Protein AF-A0A928LZY0-F1 (afdb_monomer_lite)

Sequence (167 aa):
FLGIPLPWIRMSVIGALTYELPAATSTANALGISLSELITDPKVYSAIAWVMTLGILPSIILPPILMKKIQGGMTTLRKRDEKWSDIFMTSLFLGMISAFLGMVFADIRSGIAGWIPIFVLLVSALVMAVCGILIKKCKMQWLETYAMSISMIAAMVFAVVITPILV

Radius of gyration: 19.73 Å; chains: 1; bounding box: 52×33×54 Å

Foldseek 3Di:
DPQPVLVVVCVVPPDDPLQLVVQLQVLCVVVVHGPPDDPPDPVSVVSSVVSSVVVCVCVVVVCVVCVVVVVVVLVVQCVVPVVRSVVVVVVVVVVVVVVVVVVLQPCVVVPPLSCLSVVLVVQLVVQLVVLVVCCVPVVPPVSVVCSNVVSVVRSVVVSVVVVVVRD

Secondary structure (DSSP, 8-state):
--SSHHHHHHHTTT--HHHHHHHHHHHHHHTT--TTS----HHHHHHHHHHHHHHHHHHHHHHHHHHHHHHHHHHHHHHH-HHHHHHHHHHHHHHHHHHHHHHHTGGGGG-GGGGHHHHHHHHHHHHHHHHHHHHHHH--THHHHHHHHHHHHHHHHHHHHHHHHH-

pLDDT: mean 73.38, std 10.98, range [36.0, 91.81]

Structure (mmCIF, N/CA/C/O backbone):
data_AF-A0A928LZY0-F1
#
_entry.id   AF-A0A928LZY0-F1
#
loop_
_atom_site.group_PDB
_atom_site.id
_atom_site.type_symbol
_atom_site.label_atom_id
_atom_site.label_alt_id
_atom_site.label_comp_id
_atom_site.label_asym_id
_atom_site.label_entity_id
_atom_site.label_seq_id
_atom_site.pdbx_PDB_ins_code
_atom_site.Cartn_x
_atom_site.Cartn_y
_atom_site.Cartn_z
_atom_site.occupancy
_atom_site.B_iso_or_equiv
_atom_site.auth_seq_id
_atom_site.auth_comp_id
_atom_site.auth_asym_id
_atom_site.auth_atom_id
_atom_site.pdbx_PDB_model_num
ATOM 1 N N . PHE A 1 1 ? 16.371 -11.496 -14.469 1.00 36.00 1 PHE A N 1
ATOM 2 C CA . PHE A 1 1 ? 15.537 -12.553 -13.847 1.00 36.00 1 PHE A CA 1
ATOM 3 C C . PHE A 1 1 ? 15.743 -12.740 -12.336 1.00 36.00 1 PHE A C 1
ATOM 5 O O . PHE A 1 1 ? 15.107 -13.612 -11.760 1.00 36.00 1 PHE A O 1
ATOM 12 N N . LEU A 1 2 ? 16.522 -11.895 -11.644 1.00 39.22 2 LEU A N 1
ATOM 13 C CA . LEU A 1 2 ? 16.763 -12.031 -10.197 1.00 39.22 2 LEU A CA 1
ATOM 14 C C . LEU A 1 2 ? 15.892 -11.107 -9.312 1.00 39.22 2 LEU A C 1
ATOM 16 O O . LEU A 1 2 ? 16.193 -10.936 -8.142 1.00 39.22 2 LEU A O 1
ATOM 20 N N . GLY A 1 3 ? 14.823 -10.500 -9.852 1.00 48.06 3 GLY A N 1
ATOM 21 C CA . GLY A 1 3 ? 13.955 -9.551 -9.125 1.00 48.06 3 GLY A CA 1
ATOM 22 C C . GLY A 1 3 ? 12.703 -10.155 -8.470 1.00 48.06 3 GLY A C 1
ATOM 23 O O . GLY A 1 3 ? 12.117 -9.538 -7.592 1.00 48.06 3 GLY A O 1
ATOM 24 N N . ILE A 1 4 ? 12.301 -11.368 -8.864 1.00 55.41 4 ILE A N 1
ATOM 25 C CA . ILE A 1 4 ? 11.087 -12.050 -8.375 1.00 55.41 4 ILE A CA 1
ATOM 26 C C . ILE A 1 4 ? 11.292 -12.850 -7.064 1.00 55.41 4 ILE A C 1
ATOM 28 O O . ILE A 1 4 ? 10.374 -12.863 -6.246 1.00 55.41 4 ILE A O 1
ATOM 32 N N . PRO A 1 5 ? 12.448 -13.495 -6.781 1.00 55.84 5 PRO A N 1
ATOM 33 C CA . PRO A 1 5 ? 12.553 -14.362 -5.602 1.00 55.84 5 PRO A CA 1
ATOM 34 C C . PRO A 1 5 ? 12.702 -13.595 -4.278 1.00 55.84 5 PRO A C 1
ATOM 36 O O . PRO A 1 5 ? 12.245 -14.078 -3.244 1.00 55.84 5 PRO A O 1
ATOM 39 N N . LEU A 1 6 ? 13.300 -12.395 -4.284 1.00 63.81 6 LEU A N 1
ATOM 40 C CA . LEU A 1 6 ? 13.540 -11.627 -3.056 1.00 63.81 6 LEU A CA 1
ATOM 41 C C . LEU A 1 6 ? 12.240 -11.097 -2.416 1.00 63.81 6 LEU A C 1
ATOM 43 O O . LEU A 1 6 ? 12.062 -11.308 -1.212 1.00 63.81 6 LEU A O 1
ATOM 47 N N . PRO A 1 7 ? 11.295 -10.488 -3.167 1.00 60.22 7 PRO A N 1
ATOM 48 C CA . PRO A 1 7 ? 9.989 -10.143 -2.613 1.00 60.22 7 PRO A CA 1
ATOM 49 C C . PRO A 1 7 ? 9.215 -11.392 -2.188 1.00 60.22 7 PRO A C 1
ATOM 51 O O . PRO A 1 7 ? 8.584 -11.389 -1.140 1.00 60.22 7 PRO A O 1
ATOM 54 N N . TRP A 1 8 ? 9.309 -12.493 -2.941 1.00 62.00 8 TRP A N 1
ATOM 55 C CA . TRP A 1 8 ? 8.526 -13.699 -2.666 1.00 62.00 8 TRP A CA 1
ATOM 56 C C . TRP A 1 8 ? 8.892 -14.369 -1.333 1.00 62.00 8 TRP A C 1
ATOM 58 O O . TRP A 1 8 ? 8.005 -14.742 -0.567 1.00 62.00 8 TRP A O 1
ATOM 68 N N . ILE A 1 9 ? 10.187 -14.437 -1.005 1.00 61.16 9 ILE A N 1
ATOM 69 C CA . ILE A 1 9 ? 10.653 -14.943 0.296 1.00 61.16 9 ILE A CA 1
ATOM 70 C C . ILE A 1 9 ? 10.239 -13.990 1.431 1.00 61.16 9 ILE A C 1
ATOM 72 O O . ILE A 1 9 ? 9.797 -14.441 2.487 1.00 61.16 9 ILE A O 1
ATOM 76 N N . ARG A 1 10 ? 10.320 -12.669 1.224 1.00 64.56 10 ARG A N 1
ATOM 77 C CA . ARG A 1 10 ? 9.947 -11.673 2.247 1.00 64.56 10 ARG A CA 1
ATOM 78 C C . ARG A 1 10 ? 8.450 -11.642 2.540 1.00 64.56 10 ARG A C 1
ATOM 80 O O . ARG A 1 10 ? 8.059 -11.554 3.704 1.00 64.56 10 ARG A O 1
ATOM 87 N N . MET A 1 11 ? 7.630 -11.767 1.502 1.00 61.59 11 MET A N 1
ATOM 88 C CA . MET A 1 11 ? 6.170 -11.863 1.579 1.00 61.59 11 MET A CA 1
ATOM 89 C C . MET A 1 11 ? 5.694 -13.079 2.387 1.00 61.59 11 MET A C 1
ATOM 91 O O . MET A 1 11 ? 4.594 -13.057 2.926 1.00 61.59 11 MET A O 1
ATOM 95 N N . SER A 1 12 ? 6.520 -14.124 2.509 1.00 56.50 12 SER A N 1
ATOM 96 C CA . SER A 1 12 ? 6.200 -15.306 3.314 1.00 56.50 12 SER A CA 1
ATOM 97 C C . SER A 1 12 ? 6.490 -15.144 4.814 1.00 56.50 12 SER A C 1
ATOM 99 O O . SER A 1 12 ? 6.017 -15.973 5.589 1.00 56.50 12 SER A O 1
ATOM 101 N N . VAL A 1 13 ? 7.284 -14.147 5.236 1.00 56.31 13 VAL A N 1
ATOM 102 C CA . VAL A 1 13 ? 7.790 -14.058 6.625 1.00 56.31 13 VAL A CA 1
ATOM 103 C C . VAL A 1 13 ? 7.402 -12.748 7.320 1.00 56.31 13 VAL A C 1
ATOM 105 O O . VAL A 1 13 ? 7.062 -12.780 8.499 1.00 56.31 13 VAL A O 1
ATOM 108 N N . ILE A 1 14 ? 7.448 -11.599 6.629 1.00 58.00 14 ILE A N 1
ATOM 109 C CA . ILE A 1 14 ? 7.195 -10.267 7.236 1.00 58.00 14 ILE A CA 1
ATOM 110 C C . ILE A 1 14 ? 6.401 -9.324 6.303 1.00 58.00 14 ILE A C 1
ATOM 112 O O . ILE A 1 14 ? 5.745 -8.399 6.775 1.00 58.00 14 ILE A O 1
ATOM 116 N N . GLY A 1 15 ? 6.451 -9.525 4.983 1.00 58.19 15 GLY A N 1
ATOM 117 C CA . GLY A 1 15 ? 5.973 -8.549 3.999 1.00 58.19 15 GLY A CA 1
ATOM 118 C C . GLY A 1 15 ? 4.459 -8.544 3.767 1.00 58.19 15 GLY A C 1
ATOM 119 O O . GLY A 1 15 ? 3.827 -9.591 3.650 1.00 58.19 15 GLY A O 1
ATOM 120 N N . ALA A 1 16 ? 3.896 -7.344 3.609 1.00 68.50 16 ALA A N 1
ATOM 121 C CA . ALA A 1 16 ? 2.569 -7.120 3.040 1.00 68.50 16 ALA A CA 1
ATOM 122 C C . ALA A 1 16 ? 2.707 -6.557 1.615 1.00 68.50 16 ALA A C 1
ATOM 124 O O . ALA A 1 16 ? 3.505 -5.644 1.386 1.00 68.50 16 ALA A O 1
ATOM 125 N N . LEU A 1 17 ? 1.899 -7.048 0.662 1.00 66.62 17 LEU A N 1
ATOM 126 C CA . LEU A 1 17 ? 1.947 -6.598 -0.744 1.00 66.62 17 LEU A CA 1
ATOM 127 C C . LEU A 1 17 ? 1.699 -5.091 -0.859 1.00 66.62 17 LEU A C 1
ATOM 129 O O . LEU A 1 17 ? 2.301 -4.419 -1.693 1.00 66.62 17 LEU A O 1
ATOM 133 N N . THR A 1 18 ? 0.845 -4.561 0.017 1.00 69.69 18 THR A N 1
ATOM 134 C CA . THR A 1 18 ? 0.494 -3.140 0.113 1.00 69.69 18 THR A CA 1
ATOM 135 C C . THR A 1 18 ? 1.659 -2.245 0.534 1.00 69.69 18 THR A C 1
ATOM 137 O O . THR A 1 18 ? 1.561 -1.032 0.385 1.00 69.69 18 THR A O 1
ATOM 140 N N . TYR A 1 19 ? 2.755 -2.819 1.033 1.00 75.69 19 TYR A N 1
ATOM 141 C CA . TYR A 1 19 ? 3.974 -2.103 1.397 1.00 75.69 19 TYR A CA 1
ATOM 142 C C . TYR A 1 19 ? 5.107 -2.343 0.390 1.00 75.69 19 TYR A C 1
ATOM 144 O O . TYR A 1 19 ? 5.726 -1.391 -0.086 1.00 75.69 19 TYR A O 1
ATOM 152 N N . GLU A 1 20 ? 5.368 -3.606 0.040 1.00 73.38 20 GLU A N 1
ATOM 153 C CA . GLU A 1 20 ? 6.515 -3.972 -0.801 1.00 73.38 20 GLU A CA 1
ATOM 154 C C . GLU A 1 20 ? 6.387 -3.390 -2.220 1.00 73.38 20 GLU A C 1
ATOM 156 O O . GLU A 1 20 ? 7.363 -2.871 -2.759 1.00 73.38 20 GLU A O 1
ATOM 161 N N . LEU A 1 21 ? 5.182 -3.406 -2.811 1.00 75.81 21 LEU A N 1
ATOM 162 C CA . LEU A 1 21 ? 4.967 -2.901 -4.172 1.00 75.81 21 LEU A CA 1
ATOM 163 C C . LEU A 1 21 ? 5.158 -1.376 -4.275 1.00 75.81 21 LEU A C 1
ATOM 165 O O . LEU A 1 21 ? 5.935 -0.948 -5.135 1.00 75.81 21 LEU A O 1
ATOM 169 N N . PRO A 1 22 ? 4.549 -0.531 -3.414 1.00 75.62 22 PRO A N 1
ATOM 170 C CA . PRO A 1 22 ? 4.814 0.906 -3.448 1.00 75.62 22 PRO A CA 1
ATOM 171 C C . PRO A 1 22 ? 6.262 1.271 -3.110 1.00 75.62 22 PRO A C 1
ATOM 173 O O . PRO A 1 22 ? 6.813 2.180 -3.732 1.00 75.62 22 PRO A O 1
ATOM 176 N N . ALA A 1 23 ? 6.900 0.567 -2.166 1.00 76.00 23 ALA A N 1
ATOM 177 C CA . ALA A 1 23 ? 8.294 0.818 -1.795 1.00 76.00 23 ALA A CA 1
ATOM 178 C C . ALA A 1 23 ? 9.256 0.505 -2.953 1.00 76.00 23 ALA A C 1
ATOM 180 O O . ALA A 1 23 ? 10.129 1.319 -3.276 1.00 76.00 23 ALA A O 1
ATOM 181 N N . ALA A 1 24 ? 9.066 -0.636 -3.620 1.00 74.75 24 ALA A N 1
ATOM 182 C CA . ALA A 1 24 ? 9.842 -1.007 -4.799 1.00 74.75 24 ALA A CA 1
ATOM 183 C C . ALA A 1 24 ? 9.613 -0.027 -5.959 1.00 74.75 24 ALA A C 1
ATOM 185 O O . ALA A 1 24 ? 10.579 0.451 -6.551 1.00 74.75 24 ALA A O 1
ATOM 186 N N . THR A 1 25 ? 8.354 0.329 -6.235 1.00 74.75 25 THR A N 1
ATOM 187 C CA . THR A 1 25 ? 7.990 1.248 -7.329 1.00 74.75 25 THR A CA 1
ATOM 188 C C . THR A 1 25 ? 8.554 2.648 -7.094 1.00 74.75 25 THR A C 1
ATOM 190 O O . THR A 1 25 ? 9.169 3.223 -7.987 1.00 74.75 25 THR A O 1
ATOM 193 N N . SER A 1 26 ? 8.438 3.176 -5.873 1.00 75.88 26 SER A N 1
ATOM 194 C CA . SER A 1 26 ? 8.979 4.497 -5.525 1.00 75.88 26 SER A CA 1
ATOM 195 C C . SER A 1 26 ? 10.505 4.538 -5.632 1.00 75.88 26 SER A C 1
ATOM 197 O O . SER A 1 26 ? 11.064 5.526 -6.102 1.00 75.88 26 SER A O 1
ATOM 199 N N . THR A 1 27 ? 11.189 3.457 -5.241 1.00 75.88 27 THR A N 1
ATOM 200 C CA . THR A 1 27 ? 12.653 3.362 -5.356 1.00 75.88 27 THR A CA 1
ATOM 201 C C . THR A 1 27 ? 13.097 3.242 -6.813 1.00 75.88 27 THR A C 1
ATOM 203 O O . THR A 1 27 ? 14.068 3.881 -7.208 1.00 75.88 27 THR A O 1
ATOM 206 N N . ALA A 1 28 ? 12.379 2.460 -7.623 1.00 73.56 28 ALA A N 1
ATOM 207 C CA . ALA A 1 28 ? 12.645 2.320 -9.053 1.00 73.56 28 ALA A CA 1
ATOM 208 C C . ALA A 1 28 ? 12.463 3.662 -9.788 1.00 73.56 28 ALA A C 1
ATOM 210 O O . ALA A 1 28 ? 13.371 4.110 -10.492 1.00 73.56 28 ALA A O 1
ATOM 211 N N . ASN A 1 29 ? 11.364 4.371 -9.506 1.00 74.50 29 ASN A N 1
ATOM 212 C CA . ASN A 1 29 ? 11.111 5.713 -10.032 1.00 74.50 29 ASN A CA 1
ATOM 213 C C . ASN A 1 29 ? 12.198 6.716 -9.608 1.00 74.50 29 ASN A C 1
ATOM 215 O O . ASN A 1 29 ? 12.652 7.507 -10.432 1.00 74.50 29 ASN A O 1
ATOM 219 N N . ALA A 1 30 ? 12.674 6.659 -8.358 1.00 75.19 30 ALA A N 1
ATOM 220 C CA . ALA A 1 30 ? 13.762 7.516 -7.875 1.00 75.19 30 ALA A CA 1
ATOM 221 C C . ALA A 1 30 ? 15.114 7.239 -8.562 1.00 75.19 30 ALA A C 1
ATOM 223 O O . ALA A 1 30 ? 15.964 8.125 -8.629 1.00 75.19 30 ALA A O 1
ATOM 224 N N . LEU A 1 31 ? 15.311 6.025 -9.080 1.00 73.25 31 LEU A N 1
ATOM 225 C CA . LEU A 1 31 ? 16.503 5.632 -9.834 1.00 73.25 31 LEU A CA 1
ATOM 226 C C . LEU A 1 31 ? 16.356 5.862 -11.349 1.00 73.25 31 LEU A C 1
ATOM 228 O O . LEU A 1 31 ? 17.319 5.641 -12.080 1.00 73.25 31 LEU A O 1
ATOM 232 N N . GLY A 1 32 ? 15.192 6.327 -11.819 1.00 64.56 32 GLY A N 1
ATOM 233 C CA . GLY A 1 32 ? 14.925 6.611 -13.233 1.00 64.56 32 GLY A CA 1
ATOM 234 C C . GLY A 1 32 ? 14.677 5.370 -14.095 1.00 64.56 32 GLY A C 1
ATOM 235 O O . GLY A 1 32 ? 14.844 5.438 -15.310 1.00 64.56 32 GLY A O 1
ATOM 236 N N . ILE A 1 33 ? 14.302 4.239 -13.487 1.00 64.56 33 ILE A N 1
ATOM 237 C CA . ILE A 1 33 ? 14.156 2.941 -14.162 1.00 64.56 33 ILE A CA 1
ATOM 238 C C . ILE A 1 33 ? 12.757 2.406 -13.868 1.00 64.56 33 ILE A C 1
ATOM 240 O O . ILE A 1 33 ? 12.337 2.361 -12.713 1.00 64.56 33 ILE A O 1
ATOM 244 N N . SER A 1 34 ? 12.026 1.981 -14.897 1.00 58.41 34 SER A N 1
ATOM 245 C CA . SER A 1 34 ? 10.712 1.363 -14.698 1.00 58.41 34 SER A CA 1
ATOM 246 C C . SER A 1 34 ? 10.875 -0.067 -14.177 1.00 58.41 34 SER A C 1
ATOM 248 O O . SER A 1 34 ? 11.651 -0.843 -14.728 1.00 58.41 34 SER A O 1
ATOM 250 N N . LEU A 1 35 ? 10.095 -0.455 -13.160 1.00 55.00 35 LEU A N 1
ATOM 251 C CA . LEU A 1 35 ? 10.093 -1.819 -12.594 1.00 55.00 35 LEU A CA 1
ATOM 252 C C . LEU A 1 35 ? 9.714 -2.905 -13.632 1.00 55.00 35 LEU A C 1
ATOM 254 O O . LEU A 1 35 ? 9.923 -4.094 -13.400 1.00 55.00 35 LEU A O 1
ATOM 258 N N . SER A 1 36 ? 9.155 -2.486 -14.770 1.00 50.16 36 SER A N 1
ATOM 259 C CA . SER A 1 36 ? 8.785 -3.319 -15.918 1.00 50.16 36 SER A CA 1
ATOM 260 C C . SER A 1 36 ? 9.977 -3.772 -16.770 1.00 50.16 36 SER A C 1
ATOM 262 O O . SER A 1 36 ? 9.835 -4.713 -17.549 1.00 50.16 36 SER A O 1
ATOM 264 N N . GLU A 1 37 ? 11.141 -3.129 -16.641 1.00 53.16 37 GLU A N 1
ATOM 265 C CA . GLU A 1 37 ? 12.357 -3.501 -17.365 1.00 53.16 37 GLU A CA 1
ATOM 266 C C . GLU A 1 37 ? 13.246 -4.419 -16.522 1.00 53.16 37 GLU A C 1
ATOM 268 O O . GLU A 1 37 ? 13.311 -4.330 -15.293 1.00 53.16 37 GLU A O 1
ATOM 273 N N . LEU A 1 38 ? 13.926 -5.356 -17.188 1.00 51.12 38 LEU A N 1
ATOM 274 C CA . LEU A 1 38 ? 14.794 -6.319 -16.523 1.00 51.12 38 LEU A CA 1
ATOM 275 C C . LEU A 1 38 ? 15.910 -5.549 -15.801 1.00 51.12 38 LEU A C 1
ATOM 277 O O . LEU A 1 38 ? 16.807 -5.024 -16.448 1.00 51.12 38 LEU A O 1
ATOM 281 N N . ILE A 1 39 ? 15.872 -5.497 -14.466 1.00 57.00 39 ILE A N 1
ATOM 282 C CA . ILE A 1 39 ? 16.929 -4.862 -13.670 1.00 57.00 39 ILE A CA 1
ATOM 283 C C . ILE A 1 39 ? 18.227 -5.649 -13.901 1.00 57.00 39 ILE A C 1
ATOM 285 O O . ILE A 1 39 ? 18.430 -6.725 -13.331 1.00 57.00 39 ILE A O 1
ATOM 289 N N . THR A 1 40 ? 19.071 -5.144 -14.796 1.00 55.50 40 THR A N 1
ATOM 290 C CA . THR A 1 40 ? 20.378 -5.713 -15.149 1.00 55.50 40 THR A CA 1
ATOM 291 C C . THR A 1 40 ? 21.491 -5.180 -14.256 1.00 55.50 40 THR A C 1
ATOM 293 O O . THR A 1 40 ? 22.520 -5.838 -14.122 1.00 55.50 40 THR A O 1
ATOM 296 N N . ASP A 1 41 ? 21.279 -4.033 -13.600 1.00 64.94 41 ASP A N 1
ATOM 297 C CA . ASP A 1 41 ? 22.285 -3.379 -12.767 1.00 64.94 41 ASP A CA 1
ATOM 298 C C . ASP A 1 41 ? 22.267 -3.855 -11.298 1.00 64.94 41 ASP A C 1
ATOM 300 O O . ASP A 1 41 ? 21.278 -3.645 -10.581 1.00 64.94 41 ASP A O 1
ATOM 304 N N . PRO A 1 42 ? 23.380 -4.414 -10.777 1.00 67.06 42 PRO A N 1
ATOM 305 C CA . PRO A 1 42 ? 23.476 -4.886 -9.391 1.00 67.06 42 PRO A CA 1
ATOM 306 C C . PRO A 1 42 ? 23.252 -3.789 -8.341 1.00 67.06 42 PRO A C 1
ATOM 308 O O . PRO A 1 42 ? 22.791 -4.071 -7.235 1.00 67.06 42 PRO A O 1
ATOM 311 N N . LYS A 1 43 ? 23.574 -2.532 -8.679 1.00 69.06 43 LYS A N 1
ATOM 312 C CA . LYS A 1 43 ? 23.416 -1.370 -7.786 1.00 69.06 43 LYS A CA 1
ATOM 313 C C . LYS A 1 43 ? 21.951 -0.992 -7.564 1.00 69.06 43 L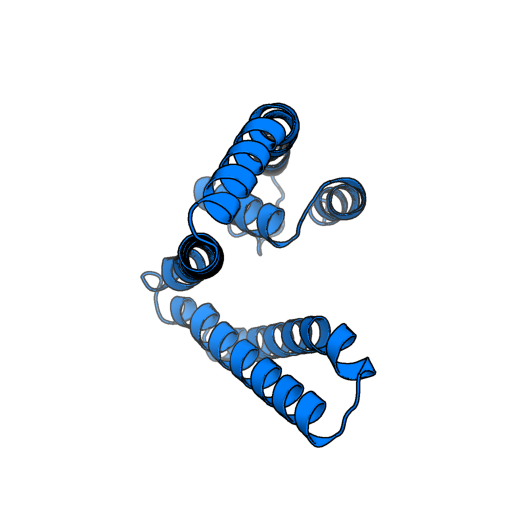YS A C 1
ATOM 315 O O . LYS A 1 43 ? 21.577 -0.601 -6.466 1.00 69.06 43 LYS A O 1
ATOM 320 N N . VAL A 1 44 ? 21.123 -1.132 -8.594 1.00 70.19 44 VAL A N 1
ATOM 321 C CA . VAL A 1 44 ? 19.681 -0.848 -8.531 1.00 70.19 44 VAL A CA 1
ATOM 322 C C . VAL A 1 44 ? 18.992 -1.915 -7.691 1.00 70.19 44 VAL A C 1
ATOM 324 O O . VAL A 1 44 ? 18.191 -1.607 -6.811 1.00 70.19 44 VAL A O 1
ATOM 327 N N . TYR A 1 45 ? 19.376 -3.175 -7.903 1.00 71.62 45 TYR A N 1
ATOM 328 C CA . TYR A 1 45 ? 18.877 -4.295 -7.115 1.00 71.62 45 TYR A CA 1
ATOM 329 C C . TYR A 1 45 ? 19.223 -4.159 -5.625 1.00 71.62 45 TYR A C 1
ATOM 331 O O . TYR A 1 45 ? 18.351 -4.334 -4.772 1.00 71.62 45 TYR A O 1
ATOM 339 N N . SER A 1 46 ? 20.470 -3.804 -5.292 1.00 74.06 46 SER A N 1
ATOM 340 C CA . SER A 1 46 ? 20.869 -3.614 -3.894 1.00 74.06 46 SER A CA 1
ATOM 341 C C . SER A 1 46 ? 20.188 -2.401 -3.257 1.00 74.06 46 SER A C 1
ATOM 343 O O . SER A 1 46 ? 19.770 -2.494 -2.105 1.00 74.06 46 SER A O 1
ATOM 345 N N . ALA A 1 47 ? 20.000 -1.303 -3.995 1.00 76.56 47 ALA A N 1
ATOM 346 C CA . ALA A 1 47 ? 19.270 -0.132 -3.514 1.00 76.56 47 ALA A CA 1
ATOM 347 C C . ALA A 1 47 ? 17.805 -0.460 -3.181 1.00 76.56 47 ALA A C 1
ATOM 349 O O . ALA A 1 47 ? 17.348 -0.153 -2.081 1.00 76.56 47 ALA A O 1
ATOM 350 N N . ILE A 1 48 ? 17.091 -1.152 -4.075 1.00 76.50 48 ILE A N 1
ATOM 351 C CA . ILE A 1 48 ? 15.705 -1.586 -3.832 1.00 76.50 48 ILE A CA 1
ATOM 352 C C . ILE A 1 48 ? 15.644 -2.539 -2.630 1.00 76.50 48 ILE A C 1
ATOM 354 O O . ILE A 1 48 ? 14.804 -2.362 -1.745 1.00 76.50 48 ILE A O 1
ATOM 358 N N . ALA A 1 49 ? 16.567 -3.503 -2.538 1.00 77.06 49 ALA A N 1
ATOM 359 C CA . ALA A 1 49 ? 16.645 -4.416 -1.398 1.00 77.06 49 ALA A CA 1
ATOM 360 C C . ALA A 1 49 ? 16.846 -3.670 -0.067 1.00 77.06 49 ALA A C 1
ATOM 362 O O . ALA A 1 49 ? 16.161 -3.984 0.909 1.00 77.06 49 ALA A O 1
ATOM 363 N N . TRP A 1 50 ? 17.726 -2.664 -0.036 1.00 81.94 50 TRP A N 1
ATOM 364 C CA . TRP A 1 50 ? 17.978 -1.834 1.144 1.00 81.94 50 TRP A CA 1
ATOM 365 C C . TRP A 1 50 ? 16.797 -0.937 1.518 1.00 81.94 50 TRP A C 1
ATOM 367 O O . TRP A 1 50 ? 16.484 -0.821 2.700 1.00 81.94 50 TRP A O 1
ATOM 377 N N . VAL A 1 51 ? 16.106 -0.328 0.552 1.00 82.06 51 VAL A N 1
ATOM 378 C CA . VAL A 1 51 ? 14.928 0.502 0.857 1.00 82.06 51 VAL A CA 1
ATOM 379 C C . VAL A 1 51 ? 13.798 -0.356 1.422 1.00 82.06 51 VAL A C 1
ATOM 381 O O . VAL A 1 51 ? 13.199 0.011 2.434 1.00 82.06 51 VAL A O 1
ATOM 384 N N . MET A 1 52 ? 13.553 -1.535 0.844 1.00 78.50 52 MET A N 1
ATOM 385 C CA . MET A 1 52 ? 12.530 -2.446 1.358 1.00 78.50 52 MET A CA 1
ATOM 386 C C . MET A 1 52 ? 12.892 -2.982 2.753 1.00 78.50 52 MET A C 1
ATOM 388 O O . MET A 1 52 ? 12.005 -3.155 3.587 1.00 78.50 52 MET A O 1
ATOM 392 N N . THR A 1 53 ? 14.164 -3.290 3.056 1.00 78.44 53 THR A N 1
ATOM 393 C CA . THR A 1 53 ? 14.561 -3.739 4.412 1.00 78.44 53 THR A CA 1
ATOM 394 C C . THR A 1 53 ? 14.493 -2.604 5.429 1.00 78.44 53 THR A C 1
ATOM 396 O O . THR A 1 53 ? 13.870 -2.771 6.477 1.00 78.44 53 THR A O 1
ATOM 399 N N . LEU A 1 54 ? 15.087 -1.447 5.127 1.00 81.12 54 LEU A N 1
ATOM 400 C CA . LEU A 1 54 ? 15.147 -0.318 6.054 1.00 81.12 54 LEU A CA 1
ATOM 401 C C . LEU A 1 54 ? 13.777 0.307 6.295 1.00 81.12 54 LEU A C 1
ATOM 403 O O . LEU A 1 54 ? 13.497 0.710 7.419 1.00 81.12 54 LEU A O 1
ATOM 407 N N . GLY A 1 55 ? 12.904 0.362 5.292 1.00 79.19 55 GLY A N 1
ATOM 408 C CA . GLY A 1 55 ? 11.585 0.958 5.470 1.00 79.19 55 GLY A CA 1
ATOM 409 C C . GLY A 1 55 ? 10.628 0.107 6.323 1.00 79.19 55 GLY A C 1
ATOM 410 O O . GLY A 1 55 ? 9.696 0.661 6.903 1.00 79.19 55 GLY A O 1
ATOM 411 N N . ILE A 1 56 ? 10.878 -1.202 6.477 1.00 78.31 56 ILE A N 1
ATOM 412 C CA . ILE A 1 56 ? 10.120 -2.073 7.395 1.00 78.31 56 ILE A CA 1
ATOM 413 C C . ILE A 1 56 ? 10.664 -2.026 8.830 1.00 78.31 56 ILE A C 1
ATOM 415 O O . ILE A 1 56 ? 9.910 -2.286 9.769 1.00 78.31 56 ILE A O 1
ATOM 419 N N . LEU A 1 57 ? 11.925 -1.640 9.053 1.00 80.56 57 LEU A N 1
ATOM 420 C CA . LEU A 1 57 ? 12.503 -1.580 10.404 1.00 80.56 57 LEU A CA 1
ATOM 421 C C . LEU A 1 57 ? 11.719 -0.672 11.376 1.00 80.56 57 LEU A C 1
ATOM 423 O O . LEU A 1 57 ? 11.445 -1.104 12.497 1.00 80.56 57 LEU A O 1
ATOM 427 N N . PRO A 1 58 ? 11.269 0.539 10.993 1.00 78.19 58 PRO A N 1
ATOM 428 C CA . PRO A 1 58 ? 10.394 1.331 11.850 1.00 78.19 58 PRO A CA 1
ATOM 429 C C . PRO A 1 58 ? 9.088 0.600 12.164 1.00 78.19 58 PRO A C 1
ATOM 431 O O . PRO A 1 58 ? 8.634 0.620 13.304 1.00 78.19 58 PRO A O 1
ATOM 434 N N . SER A 1 59 ? 8.512 -0.094 11.179 1.00 72.50 59 SER A N 1
ATOM 435 C CA . SER A 1 59 ? 7.243 -0.808 11.339 1.00 72.50 59 SER A CA 1
ATOM 436 C C . SER A 1 59 ? 7.325 -2.015 12.273 1.00 72.50 59 SER A C 1
ATOM 438 O O . SER A 1 59 ? 6.293 -2.406 12.795 1.00 72.50 59 SER A O 1
ATOM 440 N N . ILE A 1 60 ? 8.510 -2.578 12.539 1.00 79.50 60 ILE A N 1
ATOM 441 C CA . ILE A 1 60 ? 8.667 -3.687 13.497 1.00 79.50 60 ILE A CA 1
ATOM 442 C C . ILE A 1 60 ? 9.024 -3.205 14.909 1.00 79.50 60 ILE A C 1
ATOM 444 O O . ILE A 1 60 ? 8.642 -3.834 15.894 1.00 79.50 60 ILE A O 1
ATOM 448 N N . ILE A 1 61 ? 9.706 -2.060 15.024 1.00 80.81 61 ILE A N 1
ATOM 449 C CA . ILE A 1 61 ? 10.160 -1.492 16.304 1.00 80.81 61 ILE A CA 1
ATOM 450 C C . ILE A 1 61 ? 9.087 -0.596 16.943 1.00 80.81 61 ILE A C 1
ATOM 452 O O . ILE A 1 61 ? 8.928 -0.596 18.166 1.00 80.81 61 ILE A O 1
ATOM 456 N N . LEU A 1 62 ? 8.324 0.162 16.147 1.00 77.75 62 LEU A N 1
ATOM 457 C CA . LEU A 1 62 ? 7.285 1.055 16.671 1.00 77.75 62 LEU A CA 1
ATOM 458 C C . LEU A 1 62 ? 6.112 0.311 17.325 1.00 77.75 62 LEU A C 1
ATOM 460 O O . LEU A 1 62 ? 5.698 0.755 18.396 1.00 77.75 62 LEU A O 1
ATOM 464 N N . PRO A 1 63 ? 5.556 -0.787 16.771 1.00 80.50 63 PRO A N 1
ATOM 465 C CA . PRO A 1 63 ? 4.422 -1.467 17.385 1.00 80.50 63 PRO A CA 1
ATOM 466 C C . PRO A 1 63 ? 4.674 -1.923 18.823 1.00 80.50 63 PRO A C 1
ATOM 468 O O . PRO A 1 63 ? 3.885 -1.536 19.674 1.00 80.50 63 PRO A O 1
ATOM 471 N N . PRO A 1 64 ? 5.752 -2.639 19.195 1.00 81.25 64 PRO A N 1
ATOM 472 C CA . PRO A 1 64 ? 5.918 -3.069 20.585 1.00 81.25 64 PRO A CA 1
ATOM 473 C C . PRO A 1 64 ? 5.999 -1.898 21.584 1.00 81.25 64 PRO A C 1
ATOM 475 O O . PRO A 1 64 ? 5.556 -2.037 22.725 1.00 81.25 64 PRO A O 1
ATOM 478 N N . ILE A 1 65 ? 6.495 -0.730 21.160 1.00 81.62 65 ILE A N 1
ATOM 479 C CA . ILE A 1 65 ? 6.617 0.469 22.006 1.00 81.62 65 ILE A CA 1
ATOM 480 C C . ILE A 1 65 ? 5.297 1.257 22.055 1.00 81.62 65 ILE A C 1
ATOM 482 O O . ILE A 1 65 ? 4.823 1.633 23.130 1.00 81.62 65 ILE A O 1
ATOM 486 N N . LEU A 1 66 ? 4.684 1.519 20.899 1.00 80.88 66 LEU A N 1
ATOM 487 C CA . LEU A 1 66 ? 3.497 2.368 20.782 1.00 80.88 66 LEU A CA 1
ATOM 488 C C . LEU A 1 66 ? 2.192 1.606 21.012 1.00 80.88 66 LEU A C 1
ATOM 490 O O . LEU A 1 66 ? 1.214 2.229 21.417 1.00 80.88 66 LEU A O 1
ATOM 494 N N . MET A 1 67 ? 2.143 0.289 20.809 1.00 77.62 67 MET A N 1
ATOM 495 C CA . MET A 1 67 ? 0.903 -0.492 20.891 1.00 77.62 67 MET A CA 1
ATOM 496 C C . MET A 1 67 ? 0.279 -0.414 22.283 1.00 77.62 67 MET A C 1
ATOM 498 O O . MET A 1 67 ? -0.927 -0.211 22.382 1.00 77.62 67 MET A O 1
ATOM 502 N N . LYS A 1 68 ? 1.078 -0.433 23.361 1.00 78.44 68 LYS A N 1
ATOM 503 C CA . LYS A 1 68 ? 0.558 -0.209 24.725 1.00 78.44 68 LYS A CA 1
ATOM 504 C C . LYS A 1 68 ? -0.061 1.183 24.890 1.00 78.44 68 LYS A C 1
ATOM 506 O O . LYS A 1 68 ? -1.103 1.320 25.527 1.00 78.44 68 LYS A O 1
ATOM 511 N N . LYS A 1 69 ? 0.548 2.212 24.294 1.00 78.31 69 LYS A N 1
ATOM 512 C CA . LYS A 1 69 ? 0.074 3.603 24.366 1.00 78.31 69 LYS A CA 1
ATOM 513 C C . LYS A 1 69 ? -1.186 3.819 23.521 1.00 78.31 69 LYS A C 1
ATOM 515 O O . LYS A 1 69 ? -2.120 4.465 23.983 1.00 78.31 69 LYS A O 1
ATOM 520 N N . ILE A 1 70 ? -1.240 3.228 22.327 1.00 80.88 70 ILE A N 1
ATOM 521 C CA . ILE A 1 70 ? -2.395 3.275 21.421 1.00 80.88 70 ILE A CA 1
ATOM 522 C C . ILE A 1 70 ? -3.568 2.490 22.019 1.00 80.88 70 ILE A C 1
ATOM 524 O O . ILE A 1 70 ? -4.674 3.014 22.088 1.00 80.88 70 ILE A O 1
ATOM 528 N N . GLN A 1 71 ? -3.340 1.275 22.522 1.00 77.25 71 GLN A N 1
ATOM 529 C CA . GLN A 1 71 ? -4.390 0.440 23.112 1.00 77.25 71 GLN A CA 1
ATOM 530 C C . GLN A 1 71 ? -4.920 1.035 24.431 1.00 77.25 71 GLN A C 1
ATOM 532 O O . GLN A 1 71 ? -6.130 1.044 24.671 1.00 77.25 71 GLN A O 1
ATOM 537 N N . GLY A 1 72 ? -4.045 1.617 25.259 1.00 78.62 72 GLY A N 1
ATOM 538 C CA . GLY A 1 72 ? -4.437 2.382 26.450 1.00 78.62 72 GLY A CA 1
ATOM 539 C C . GLY A 1 72 ? -5.228 3.656 26.119 1.00 78.62 72 GLY A C 1
ATOM 540 O O . GLY A 1 72 ? -6.250 3.941 26.746 1.00 78.62 72 GLY A O 1
ATOM 541 N N . GLY A 1 73 ? -4.809 4.392 25.086 1.00 77.88 73 GLY A N 1
ATOM 542 C CA . GLY A 1 73 ? -5.537 5.557 24.578 1.00 77.88 73 GLY A CA 1
ATOM 543 C C . GLY A 1 73 ? -6.920 5.183 24.046 1.00 77.88 73 GLY A C 1
ATOM 544 O O . GLY A 1 73 ? -7.909 5.785 24.449 1.00 77.88 73 GLY A O 1
ATOM 545 N N . MET A 1 74 ? -7.000 4.128 23.235 1.00 75.88 74 MET A N 1
ATOM 546 C CA . MET A 1 74 ? -8.233 3.603 22.646 1.00 75.88 74 MET A CA 1
ATOM 547 C C . MET A 1 74 ? -9.240 3.142 23.707 1.00 75.88 74 MET A C 1
ATOM 549 O O . MET A 1 74 ? -10.425 3.457 23.637 1.00 75.88 74 MET A O 1
ATOM 553 N N . THR A 1 75 ? -8.776 2.421 24.729 1.00 75.75 75 THR A N 1
ATOM 554 C CA . THR A 1 75 ? -9.638 1.965 25.832 1.00 75.75 75 THR A CA 1
ATOM 555 C C . THR A 1 75 ? -10.132 3.119 26.700 1.00 75.75 75 THR A C 1
ATOM 557 O O . THR A 1 75 ? -11.275 3.082 27.153 1.00 75.75 75 THR A O 1
ATOM 560 N N . THR A 1 76 ? -9.320 4.160 26.893 1.00 75.75 76 THR A N 1
ATOM 561 C CA . THR A 1 76 ? -9.730 5.390 27.590 1.00 75.75 76 THR A CA 1
ATOM 562 C C . THR A 1 76 ? -10.752 6.181 26.772 1.00 75.75 76 THR A C 1
ATOM 564 O O . THR A 1 76 ? -11.758 6.626 27.319 1.00 75.75 76 THR A O 1
ATOM 567 N N . LEU A 1 77 ? -10.536 6.295 25.458 1.00 75.25 77 LEU A N 1
ATOM 568 C CA . LEU A 1 77 ? -11.456 6.931 24.513 1.00 75.25 77 LEU A CA 1
ATOM 569 C C . LEU A 1 77 ? -12.820 6.233 24.525 1.00 75.25 77 LEU A C 1
ATOM 571 O O . LEU A 1 77 ? -13.843 6.879 24.725 1.00 75.25 77 LEU A O 1
ATOM 575 N N . ARG A 1 78 ? -12.812 4.899 24.418 1.00 74.62 78 ARG A N 1
ATOM 576 C CA . ARG A 1 78 ? -14.022 4.071 24.411 1.00 74.62 78 ARG A CA 1
ATOM 577 C C . ARG A 1 78 ? -14.786 4.112 25.734 1.00 74.62 78 ARG A C 1
ATOM 579 O O . ARG A 1 78 ? -16.006 4.047 25.721 1.00 74.62 78 ARG A O 1
ATOM 586 N N . LYS A 1 79 ? -14.091 4.242 26.872 1.00 75.75 79 LYS A N 1
ATOM 587 C CA . LYS A 1 79 ? -14.726 4.423 28.193 1.00 75.75 79 LYS A CA 1
ATOM 588 C C . LYS A 1 79 ? -15.355 5.805 28.369 1.00 75.75 79 LYS A C 1
ATOM 590 O O . LYS A 1 79 ? -16.285 5.938 29.155 1.00 75.75 79 LYS A O 1
ATOM 595 N N . ARG A 1 80 ? -14.814 6.825 27.698 1.00 74.56 80 ARG A N 1
ATOM 596 C CA . ARG A 1 80 ? -15.306 8.202 27.792 1.00 74.56 80 ARG A CA 1
ATOM 597 C C . ARG A 1 80 ? -16.518 8.422 26.893 1.00 74.56 80 ARG A C 1
ATOM 599 O O . ARG A 1 80 ? -17.484 9.023 27.343 1.00 74.56 80 ARG A O 1
ATOM 606 N N . ASP A 1 81 ? -16.449 7.939 25.654 1.00 80.56 81 ASP A N 1
ATOM 607 C CA . ASP A 1 81 ? -17.546 7.991 24.691 1.00 80.56 81 ASP A CA 1
ATOM 608 C C . ASP A 1 81 ? -17.355 6.920 23.601 1.00 80.56 81 ASP A C 1
ATOM 610 O O . ASP A 1 81 ? -16.430 6.975 22.783 1.00 80.56 81 ASP A O 1
ATOM 614 N N . GLU A 1 82 ? -18.241 5.925 23.589 1.00 81.94 82 GLU A N 1
ATOM 615 C CA . GLU A 1 82 ? -18.218 4.838 22.610 1.00 81.94 82 GLU A CA 1
ATOM 616 C C . GLU A 1 82 ? -18.485 5.346 21.186 1.00 81.94 82 GLU A C 1
ATOM 618 O O . GLU A 1 82 ? -17.818 4.909 20.246 1.00 81.94 82 GLU A O 1
ATOM 623 N N . LYS A 1 83 ? -19.373 6.337 21.024 1.00 85.50 83 LYS A N 1
ATOM 624 C CA . LYS A 1 83 ? -19.681 6.917 19.708 1.00 85.50 83 LYS A CA 1
ATOM 625 C C . LYS A 1 83 ? -18.487 7.683 19.157 1.00 85.50 83 LYS A C 1
ATOM 627 O O . LYS A 1 83 ? -18.190 7.595 17.968 1.00 85.50 83 LYS A O 1
ATOM 632 N N . TRP A 1 84 ? -17.769 8.404 20.017 1.00 84.50 84 TRP A N 1
ATOM 633 C CA . TRP A 1 84 ? -16.563 9.123 19.605 1.00 84.50 84 TRP A CA 1
ATOM 634 C C . TRP A 1 84 ? -15.435 8.163 19.212 1.00 84.50 84 TRP A C 1
ATOM 636 O O . TRP A 1 84 ? -14.731 8.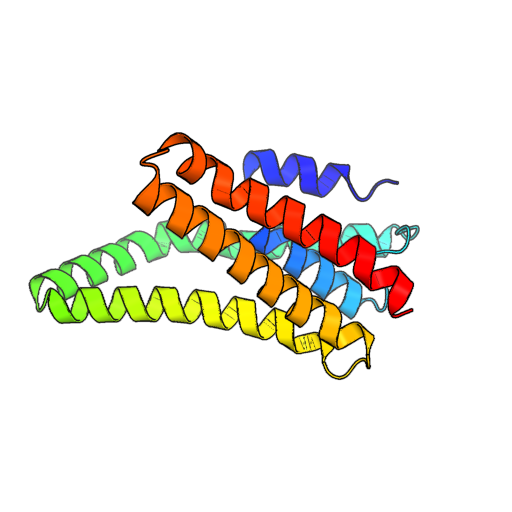395 18.230 1.00 84.50 84 TRP A O 1
ATOM 646 N N . SER A 1 85 ? -15.300 7.046 19.934 1.00 83.94 85 SER A N 1
ATOM 647 C CA . SER A 1 85 ? -14.353 5.983 19.590 1.00 83.94 85 SER A CA 1
ATOM 648 C C . SER A 1 85 ? -14.659 5.334 18.236 1.00 83.94 85 SER A C 1
ATOM 650 O O . SER A 1 85 ? -13.724 5.009 17.503 1.00 83.94 85 SER A O 1
ATOM 652 N N . ASP A 1 86 ? -15.935 5.141 17.903 1.00 87.06 86 ASP A N 1
ATOM 653 C CA . ASP A 1 86 ? -16.358 4.552 16.628 1.00 87.06 86 ASP A CA 1
ATOM 654 C C . ASP A 1 86 ? -16.115 5.504 15.441 1.00 87.06 86 ASP A C 1
ATOM 656 O O . ASP A 1 86 ? -15.529 5.120 14.425 1.00 87.06 86 ASP A O 1
ATOM 660 N N . ILE A 1 87 ? -16.434 6.795 15.599 1.00 89.38 87 ILE A N 1
ATOM 661 C CA . ILE A 1 87 ? -16.134 7.834 14.595 1.00 89.38 87 ILE A CA 1
ATOM 662 C C . ILE A 1 87 ? -14.620 7.960 14.373 1.00 89.38 87 ILE A C 1
ATOM 664 O O . ILE A 1 87 ? -14.156 8.091 13.235 1.00 89.38 87 ILE A O 1
ATOM 668 N N . PHE A 1 88 ? -13.826 7.891 15.442 1.00 89.06 88 PHE A N 1
ATOM 669 C CA . PHE A 1 88 ? -12.369 7.935 15.347 1.00 89.06 88 PHE A CA 1
ATOM 670 C C . PHE A 1 88 ? -11.805 6.721 14.587 1.00 89.06 88 PHE A C 1
ATOM 672 O O . PHE A 1 88 ? -10.952 6.870 13.714 1.00 89.06 88 PHE A O 1
ATOM 679 N N . MET A 1 89 ? -12.324 5.518 14.841 1.00 88.38 89 MET A N 1
ATOM 680 C CA . MET A 1 89 ? -11.921 4.317 14.097 1.00 88.38 89 MET A CA 1
ATOM 681 C C . MET A 1 89 ? -12.352 4.356 12.632 1.00 88.38 89 MET A C 1
ATOM 683 O O . MET A 1 89 ? -11.564 4.023 11.745 1.00 88.38 89 MET A O 1
ATOM 687 N N . THR A 1 90 ? -13.564 4.837 12.366 1.00 91.06 90 THR A N 1
ATOM 688 C CA . THR A 1 90 ? -14.071 5.019 11.002 1.00 91.06 90 THR A CA 1
ATOM 689 C C . THR A 1 90 ? -13.221 6.025 10.223 1.00 91.06 90 THR A C 1
ATOM 691 O O . THR A 1 90 ? -12.878 5.790 9.065 1.00 91.06 90 THR A O 1
ATOM 694 N N . SER A 1 91 ? -12.818 7.127 10.858 1.00 91.81 91 SER A N 1
ATOM 695 C CA . SER A 1 91 ? -11.961 8.136 10.225 1.00 91.81 91 SER A CA 1
ATOM 696 C C . SER A 1 91 ? -10.524 7.648 10.008 1.00 91.81 91 SER A C 1
ATOM 698 O O . SER A 1 91 ? -9.957 7.941 8.956 1.00 91.81 91 SER A O 1
ATOM 700 N N . LEU A 1 92 ? -9.957 6.834 10.908 1.00 90.81 92 LEU A N 1
ATOM 701 C CA . LEU A 1 92 ? -8.680 6.144 10.668 1.00 90.81 92 LEU A CA 1
ATOM 702 C C . LEU A 1 92 ? -8.750 5.208 9.456 1.00 90.81 92 LEU A C 1
ATOM 704 O O . LEU A 1 92 ? -7.854 5.226 8.610 1.00 90.81 92 LEU A O 1
ATOM 708 N N . PHE A 1 93 ? -9.819 4.419 9.346 1.00 88.44 93 PHE A N 1
ATOM 709 C CA . PHE A 1 93 ? -10.021 3.526 8.207 1.00 88.44 93 PHE A CA 1
ATOM 710 C C . PHE A 1 93 ? -10.146 4.304 6.889 1.00 88.44 93 PHE A C 1
ATOM 712 O O . PHE A 1 93 ? -9.466 3.986 5.911 1.00 88.44 93 PHE A O 1
ATOM 719 N N . LEU A 1 94 ? -10.937 5.380 6.883 1.00 90.69 94 LEU A N 1
ATOM 720 C CA . LEU A 1 94 ? -11.065 6.270 5.729 1.00 90.69 94 LEU A CA 1
ATOM 721 C C . LEU A 1 94 ? -9.729 6.943 5.366 1.00 90.69 94 LEU A C 1
ATOM 723 O O . LEU A 1 94 ? -9.402 7.070 4.186 1.00 90.69 94 LEU A O 1
ATOM 727 N N . GLY A 1 95 ? -8.935 7.330 6.368 1.00 90.06 95 GLY A N 1
ATOM 728 C CA . GLY A 1 95 ? -7.600 7.899 6.183 1.00 90.06 95 GLY A CA 1
ATOM 729 C C . GLY A 1 95 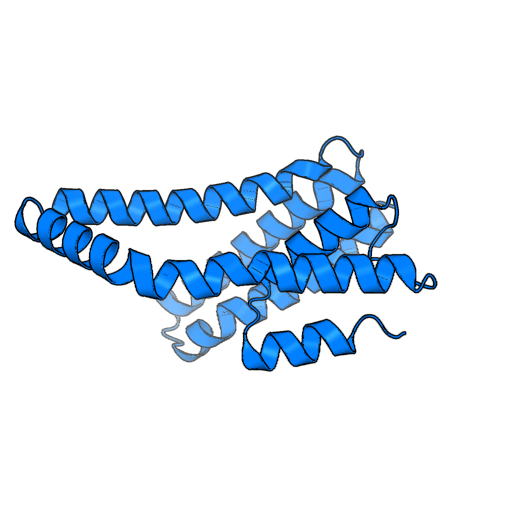? -6.637 6.937 5.485 1.00 90.06 95 GLY A C 1
ATOM 730 O O . GLY A 1 95 ? -5.915 7.349 4.578 1.00 90.06 95 GLY A O 1
ATOM 731 N N . MET A 1 96 ? -6.677 5.648 5.835 1.00 86.44 96 MET A N 1
ATOM 732 C CA . MET A 1 96 ? -5.891 4.627 5.135 1.00 86.44 96 MET A CA 1
ATOM 733 C C . MET A 1 96 ? -6.313 4.499 3.667 1.00 86.44 96 MET A C 1
ATOM 735 O O . MET A 1 96 ? -5.452 4.535 2.792 1.00 86.44 96 MET A O 1
ATOM 739 N N . ILE A 1 97 ? -7.619 4.415 3.376 1.00 85.38 97 ILE A N 1
ATOM 740 C CA . ILE A 1 97 ? -8.126 4.339 1.990 1.00 85.38 97 ILE A CA 1
ATOM 741 C C . ILE A 1 97 ? -7.674 5.558 1.175 1.00 85.38 97 ILE A C 1
ATOM 743 O O . ILE A 1 97 ? -7.212 5.405 0.046 1.00 85.38 97 ILE A O 1
ATOM 747 N N . SER A 1 98 ? -7.762 6.756 1.757 1.00 86.38 98 SER A N 1
ATOM 748 C CA . SER A 1 98 ? -7.322 8.006 1.127 1.00 86.38 98 SER A CA 1
ATOM 749 C C . SER A 1 98 ? -5.832 7.989 0.764 1.00 86.38 98 SER A C 1
ATOM 751 O O . SER A 1 98 ? -5.466 8.361 -0.351 1.00 86.38 98 SER A O 1
ATOM 753 N N . ALA A 1 99 ? -4.971 7.488 1.657 1.00 84.62 99 ALA A N 1
ATOM 754 C CA . ALA A 1 99 ? -3.538 7.368 1.390 1.00 84.62 99 ALA A CA 1
ATOM 755 C C . ALA A 1 99 ? -3.244 6.447 0.191 1.00 84.62 99 ALA A C 1
ATOM 757 O O . ALA A 1 99 ? -2.401 6.773 -0.646 1.00 84.62 99 ALA A O 1
ATOM 758 N N . PHE A 1 100 ? -3.974 5.333 0.064 1.00 78.06 100 PHE A N 1
ATOM 759 C CA . PHE A 1 100 ? -3.849 4.444 -1.095 1.00 78.06 100 PHE A CA 1
ATOM 760 C C . PHE A 1 100 ? -4.413 5.070 -2.377 1.00 78.06 100 PHE A C 1
ATOM 762 O O . PHE A 1 100 ? -3.792 4.936 -3.430 1.00 78.06 100 PHE A O 1
ATOM 769 N N . LEU A 1 101 ? -5.529 5.802 -2.298 1.00 81.06 101 LEU A N 1
ATOM 770 C CA . LEU A 1 101 ? -6.081 6.548 -3.436 1.00 81.06 101 LEU A CA 1
ATOM 771 C C . LEU A 1 101 ? -5.099 7.606 -3.954 1.00 81.06 101 LEU A C 1
ATOM 773 O O . LEU A 1 101 ? -4.953 7.760 -5.163 1.00 81.06 101 LEU A O 1
ATOM 777 N N . GLY A 1 102 ? -4.393 8.302 -3.060 1.00 79.25 102 GLY A N 1
ATOM 778 C CA . GLY A 1 102 ? -3.390 9.300 -3.436 1.00 79.25 102 GLY A CA 1
ATOM 779 C C . GLY A 1 102 ? -2.286 8.737 -4.337 1.00 79.25 102 GLY A C 1
ATOM 780 O O . GLY A 1 102 ? -1.876 9.403 -5.284 1.00 79.25 102 GLY A O 1
ATOM 781 N N . MET A 1 103 ? -1.863 7.489 -4.106 1.00 75.06 103 MET A N 1
ATOM 782 C CA . MET A 1 103 ? -0.876 6.814 -4.959 1.00 75.06 103 MET A CA 1
ATOM 783 C C . MET A 1 103 ? -1.426 6.479 -6.352 1.00 75.06 103 MET A C 1
ATOM 785 O O . MET A 1 103 ? -0.689 6.552 -7.327 1.00 75.06 103 MET A O 1
ATOM 789 N N . VAL A 1 104 ? -2.721 6.171 -6.470 1.00 74.56 104 VAL A N 1
ATOM 790 C CA . VAL A 1 104 ? -3.380 5.880 -7.761 1.00 74.56 104 VAL A CA 1
ATOM 791 C C . VAL A 1 104 ? -3.441 7.124 -8.652 1.00 74.56 104 VAL A C 1
ATOM 793 O O . VAL A 1 104 ? -3.365 7.025 -9.873 1.00 74.56 104 VAL A O 1
ATOM 796 N N . PHE A 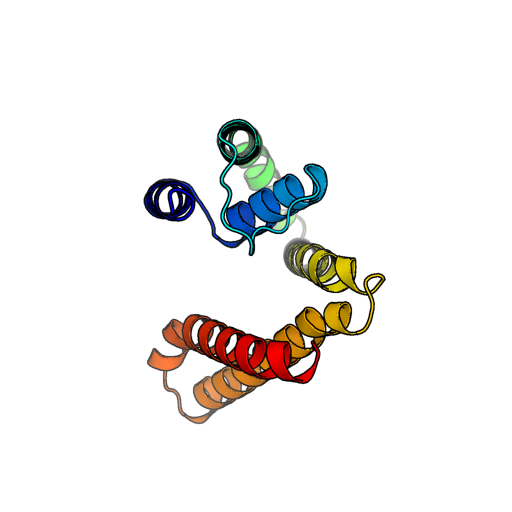1 105 ? -3.553 8.303 -8.042 1.00 71.44 105 PHE A N 1
ATOM 797 C CA . PHE A 1 105 ? -3.631 9.587 -8.736 1.00 71.44 105 PHE A CA 1
ATOM 798 C C . PHE A 1 105 ? -2.261 10.233 -9.014 1.00 71.44 105 PHE A C 1
ATOM 800 O O . PHE A 1 105 ? -2.202 11.268 -9.681 1.00 71.44 105 PHE A O 1
ATOM 807 N N . ALA A 1 106 ? -1.161 9.643 -8.537 1.00 68.12 106 ALA A N 1
ATOM 808 C CA . ALA A 1 106 ? 0.179 10.212 -8.684 1.00 68.12 106 ALA A CA 1
ATOM 809 C C . ALA A 1 106 ? 0.636 10.304 -10.155 1.00 68.12 106 ALA A C 1
ATOM 811 O O . ALA A 1 106 ? 1.298 11.270 -10.533 1.00 68.12 106 ALA A O 1
ATOM 812 N N . ASP A 1 107 ? 0.216 9.360 -11.001 1.00 63.91 107 ASP A N 1
ATOM 813 C CA . ASP A 1 107 ? 0.682 9.251 -12.390 1.00 63.91 107 ASP A CA 1
ATOM 814 C C . ASP A 1 107 ? -0.194 9.988 -13.420 1.00 63.91 107 ASP A C 1
ATOM 816 O O . ASP A 1 107 ? 0.097 9.948 -14.616 1.00 63.91 107 ASP A O 1
ATOM 820 N N . ILE A 1 108 ? -1.235 10.725 -13.000 1.00 60.44 108 ILE A N 1
ATOM 821 C CA . ILE A 1 108 ? -2.150 11.435 -13.925 1.00 60.44 108 ILE A CA 1
ATOM 822 C C . ILE A 1 108 ? -1.400 12.425 -14.829 1.00 60.44 108 ILE A C 1
ATOM 824 O O . ILE A 1 108 ? -1.825 12.706 -15.952 1.00 60.44 108 ILE A O 1
ATOM 828 N N . ARG A 1 109 ? -0.272 12.976 -14.357 1.00 55.34 109 ARG A N 1
ATOM 829 C CA . ARG A 1 109 ? 0.501 13.965 -15.118 1.00 55.34 109 ARG A CA 1
ATOM 830 C C . ARG A 1 109 ? 1.347 13.352 -16.242 1.00 55.34 109 ARG A C 1
ATOM 832 O O . ARG A 1 109 ? 1.807 14.098 -17.103 1.00 55.34 109 ARG A O 1
ATOM 839 N N . SER A 1 110 ? 1.479 12.028 -16.281 1.00 58.59 110 SER A N 1
ATOM 840 C CA . SER A 1 110 ? 2.325 11.280 -17.223 1.00 58.59 110 SER A CA 1
ATOM 841 C C . SER A 1 110 ? 1.642 10.960 -18.567 1.00 58.59 110 SER A C 1
ATOM 843 O O . SER A 1 110 ? 2.201 10.236 -19.386 1.00 58.59 110 SER A O 1
ATOM 845 N N . GLY A 1 111 ? 0.447 11.508 -18.830 1.00 60.00 111 GLY A N 1
ATOM 846 C CA . GLY A 1 111 ? -0.292 11.339 -20.090 1.00 60.00 111 GLY A CA 1
ATOM 847 C C . GLY A 1 111 ? -1.417 10.302 -20.009 1.00 60.00 111 GLY A C 1
ATOM 848 O O . GLY A 1 111 ? -1.933 10.006 -18.934 1.00 60.00 111 GLY A O 1
ATOM 849 N N . ILE A 1 112 ? -1.824 9.754 -21.158 1.00 57.56 112 ILE A N 1
ATOM 850 C CA . ILE A 1 112 ? -2.951 8.811 -21.286 1.00 57.56 112 ILE A CA 1
ATOM 851 C C . ILE A 1 112 ? -2.729 7.530 -20.440 1.00 57.56 112 ILE A C 1
ATOM 853 O O . ILE A 1 112 ? -3.680 6.992 -19.874 1.00 57.56 112 ILE A O 1
ATOM 857 N N . ALA A 1 113 ? -1.474 7.111 -20.238 1.00 60.38 113 ALA A N 1
ATOM 858 C CA . ALA A 1 113 ? -1.104 5.993 -19.362 1.00 60.38 113 ALA A CA 1
ATOM 859 C C . ALA A 1 113 ? -1.426 6.231 -17.868 1.00 60.38 113 ALA A C 1
ATOM 861 O O . ALA A 1 113 ? -1.690 5.282 -17.131 1.00 60.38 113 ALA A O 1
ATOM 862 N N . GLY A 1 114 ? -1.490 7.492 -17.424 1.00 64.38 114 GLY A N 1
ATOM 863 C CA . GLY A 1 114 ? -1.830 7.867 -16.046 1.00 64.38 114 GLY A CA 1
ATOM 864 C C . GLY A 1 114 ? -3.287 7.603 -15.655 1.00 64.38 114 GLY A C 1
ATOM 865 O O . GLY A 1 114 ? -3.633 7.651 -14.477 1.00 64.38 114 GLY A O 1
ATOM 866 N N . TRP A 1 115 ? -4.153 7.303 -16.627 1.00 70.75 115 TRP A N 1
ATOM 867 C CA . TRP A 1 115 ? -5.557 6.961 -16.386 1.00 70.75 115 TRP A CA 1
ATOM 868 C C . TRP A 1 115 ? -5.782 5.465 -16.143 1.00 70.75 115 TRP A C 1
ATOM 870 O O . TRP A 1 115 ? -6.827 5.084 -15.610 1.00 70.75 115 TRP A O 1
ATOM 880 N N . ILE A 1 116 ? -4.808 4.614 -16.483 1.00 74.25 116 ILE A N 1
ATOM 881 C CA . ILE A 1 116 ? -4.907 3.156 -16.326 1.00 74.25 116 ILE A CA 1
ATOM 882 C C . ILE A 1 116 ? -5.195 2.775 -14.861 1.00 74.25 116 ILE A C 1
ATOM 884 O O . ILE A 1 116 ? -6.159 2.038 -14.634 1.00 74.25 116 ILE A O 1
ATOM 888 N N . PRO A 1 117 ? -4.485 3.314 -13.845 1.00 77.56 117 PRO A N 1
ATOM 889 C CA . PRO A 1 117 ? -4.766 2.995 -12.444 1.00 77.56 117 PRO A CA 1
ATOM 890 C C . PRO A 1 117 ? -6.188 3.376 -12.003 1.00 77.56 117 PRO A C 1
ATOM 892 O O . PRO A 1 117 ? -6.798 2.664 -11.207 1.00 77.56 117 PRO A O 1
ATOM 895 N N . ILE A 1 118 ? -6.752 4.457 -12.557 1.00 81.56 118 ILE A N 1
ATOM 896 C CA . ILE A 1 118 ? -8.106 4.934 -12.238 1.00 81.56 118 ILE A CA 1
ATOM 897 C C . ILE A 1 118 ? -9.159 3.977 -12.803 1.00 81.56 118 ILE A C 1
ATOM 899 O O . ILE A 1 118 ? -10.077 3.584 -12.082 1.00 81.56 118 ILE A O 1
ATOM 903 N N . PHE A 1 119 ? -9.023 3.562 -14.067 1.00 81.00 119 PHE A N 1
ATOM 904 C CA . PHE A 1 119 ? -9.939 2.595 -14.680 1.00 81.00 119 PHE A CA 1
ATOM 905 C C . PHE A 1 119 ? -9.878 1.232 -13.986 1.00 81.00 119 PHE A C 1
ATOM 907 O O . PHE A 1 119 ? -10.918 0.626 -13.725 1.00 81.00 119 PHE A O 1
ATOM 914 N N . VAL A 1 120 ? -8.676 0.773 -13.630 1.00 81.81 120 VAL A N 1
ATOM 915 C CA . VAL A 1 120 ? -8.471 -0.483 -12.896 1.00 81.81 120 VAL A CA 1
ATOM 916 C C . VAL A 1 120 ? -9.092 -0.413 -11.499 1.00 81.81 120 VAL A C 1
ATOM 918 O O . VAL A 1 120 ? -9.761 -1.360 -11.081 1.00 81.81 120 VAL A O 1
ATOM 921 N N . LEU A 1 121 ? -8.947 0.716 -10.796 1.00 84.75 121 LEU A N 1
ATOM 922 C CA . LEU A 1 121 ? -9.600 0.942 -9.505 1.00 84.75 121 LEU A CA 1
ATOM 923 C C . LEU A 1 121 ? -11.127 0.897 -9.634 1.00 84.75 121 LEU A C 1
ATOM 925 O O . LEU A 1 121 ? -11.787 0.238 -8.829 1.00 84.75 121 LEU A O 1
ATOM 929 N N . LEU A 1 122 ? -11.686 1.552 -10.655 1.00 86.50 122 LEU A N 1
ATOM 930 C CA . LEU A 1 122 ? -13.129 1.585 -10.903 1.00 86.50 122 LEU A CA 1
ATOM 931 C C . LEU A 1 122 ? -13.687 0.184 -11.177 1.00 86.50 122 LEU A C 1
ATOM 933 O O . LEU A 1 122 ? -14.691 -0.206 -10.583 1.00 86.50 122 LEU A O 1
ATOM 937 N N . VAL A 1 123 ? -13.011 -0.596 -12.025 1.00 85.00 123 VAL A N 1
ATOM 938 C CA . VAL A 1 123 ? -13.407 -1.980 -12.324 1.00 85.00 123 VAL A CA 1
ATOM 939 C C . VAL A 1 123 ? -13.263 -2.878 -11.100 1.00 85.00 123 VAL A C 1
ATOM 941 O O . VAL A 1 123 ? -14.173 -3.656 -10.820 1.00 85.00 123 VAL A O 1
ATOM 944 N N . SER A 1 124 ? -12.187 -2.737 -10.324 1.00 83.69 124 SER A N 1
ATOM 945 C CA . SER A 1 124 ? -12.007 -3.483 -9.073 1.00 83.69 124 SER A CA 1
ATOM 946 C C . SER A 1 124 ? -13.140 -3.204 -8.077 1.00 83.69 124 SER A C 1
ATOM 948 O O . SER A 1 124 ? -13.749 -4.136 -7.544 1.00 83.69 124 SER A O 1
ATOM 950 N N . ALA A 1 125 ? -13.504 -1.930 -7.899 1.00 85.88 125 ALA A N 1
ATOM 951 C CA . ALA A 1 125 ? -14.618 -1.526 -7.045 1.00 85.88 125 ALA A CA 1
ATOM 952 C C . ALA A 1 125 ? -15.964 -2.083 -7.542 1.00 85.88 125 ALA A C 1
ATOM 954 O O . ALA A 1 125 ? -16.775 -2.540 -6.737 1.00 85.88 125 ALA A O 1
ATOM 955 N N . LEU A 1 126 ? -16.193 -2.099 -8.860 1.00 87.19 126 LEU A N 1
ATOM 956 C CA . LEU A 1 126 ? -17.422 -2.618 -9.466 1.00 87.19 126 LEU A CA 1
ATOM 957 C C . LEU A 1 126 ? -17.530 -4.141 -9.289 1.00 87.19 126 LEU A C 1
ATOM 959 O O . LEU A 1 126 ? -18.564 -4.635 -8.840 1.00 87.19 126 LEU A O 1
ATOM 963 N N . VAL A 1 127 ? -16.450 -4.884 -9.549 1.00 84.94 127 VAL A N 1
ATOM 964 C CA . VAL A 1 127 ? -16.392 -6.341 -9.330 1.00 84.94 127 VAL A CA 1
ATOM 965 C C . VAL A 1 127 ? -16.618 -6.673 -7.855 1.00 84.94 127 VAL A C 1
ATOM 967 O O . VAL A 1 127 ? -17.412 -7.560 -7.541 1.00 84.94 127 VAL A O 1
ATOM 970 N N . MET A 1 128 ? -15.999 -5.926 -6.938 1.00 83.19 128 MET A N 1
ATOM 971 C CA . MET A 1 128 ? -16.193 -6.118 -5.500 1.00 83.19 128 MET A CA 1
ATOM 972 C C . MET A 1 128 ? -17.629 -5.796 -5.060 1.00 83.19 128 MET A C 1
ATOM 974 O O . MET A 1 128 ? -18.204 -6.539 -4.262 1.00 83.19 128 MET A O 1
ATOM 978 N N . ALA A 1 129 ? -18.248 -4.750 -5.615 1.00 85.19 129 ALA A N 1
ATOM 979 C CA . ALA A 1 129 ? -19.649 -4.419 -5.360 1.00 85.19 129 ALA A CA 1
ATOM 980 C C . ALA A 1 129 ? -20.599 -5.516 -5.872 1.00 85.19 129 ALA A C 1
ATOM 982 O O . ALA A 1 129 ? -21.525 -5.909 -5.159 1.00 85.19 129 ALA A O 1
ATOM 983 N N . VAL A 1 130 ? -20.346 -6.067 -7.065 1.00 84.69 130 VAL A N 1
ATOM 984 C CA . VAL A 1 130 ? -21.123 -7.183 -7.630 1.00 84.69 130 VAL A CA 1
ATOM 985 C C . VAL A 1 130 ? -20.966 -8.443 -6.778 1.00 84.69 130 VAL A C 1
ATOM 987 O O . VAL A 1 130 ? -21.974 -9.057 -6.422 1.00 84.69 130 VAL A O 1
ATOM 990 N N . CYS A 1 131 ? -19.742 -8.797 -6.376 1.00 79.31 131 CYS A N 1
ATOM 991 C CA . CYS A 1 131 ? -19.498 -9.907 -5.453 1.00 79.31 131 CYS A CA 1
ATOM 992 C C . CYS A 1 131 ? -20.209 -9.690 -4.108 1.0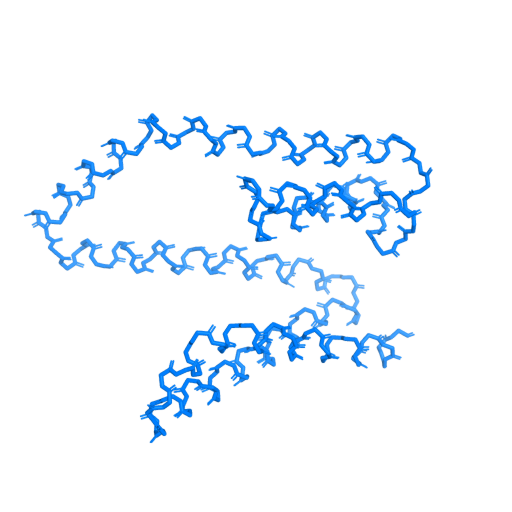0 79.31 131 CYS A C 1
ATOM 994 O O . CYS A 1 131 ? -20.852 -10.612 -3.610 1.00 79.31 131 CYS A O 1
ATOM 996 N N . GLY A 1 132 ? -20.175 -8.476 -3.551 1.00 77.94 132 GLY A N 1
ATOM 997 C CA . GLY A 1 132 ? -20.868 -8.126 -2.308 1.00 77.94 132 GLY A CA 1
ATOM 998 C C . GLY A 1 132 ? -22.392 -8.251 -2.406 1.00 77.94 132 GLY A C 1
ATOM 999 O O . GLY A 1 132 ? -23.038 -8.785 -1.499 1.00 77.94 132 GLY A O 1
ATOM 1000 N N . ILE A 1 133 ? -22.980 -7.825 -3.527 1.00 81.38 133 ILE A N 1
ATOM 1001 C CA . ILE A 1 133 ? -24.414 -7.993 -3.798 1.00 81.38 133 ILE A CA 1
ATOM 1002 C C . ILE A 1 133 ? -24.762 -9.480 -3.941 1.00 81.38 133 ILE A C 1
ATOM 1004 O O . ILE A 1 133 ? -25.759 -9.919 -3.359 1.00 81.38 133 ILE A O 1
ATOM 1008 N N . LEU A 1 134 ? -23.938 -10.266 -4.643 1.00 74.31 134 LEU A N 1
ATOM 1009 C CA . LEU A 1 134 ? -24.114 -11.717 -4.755 1.00 74.31 134 LEU A CA 1
ATOM 1010 C C . LEU A 1 134 ? -24.030 -12.409 -3.388 1.00 74.31 134 LEU A C 1
ATOM 1012 O O . LEU A 1 134 ? -24.871 -13.250 -3.091 1.00 74.31 134 LEU A O 1
ATOM 1016 N N . ILE A 1 135 ? -23.088 -12.034 -2.521 1.00 73.62 135 ILE A N 1
ATOM 1017 C CA . ILE A 1 135 ? -22.978 -12.594 -1.162 1.00 73.62 135 ILE A CA 1
ATOM 1018 C C . ILE A 1 135 ? -24.252 -12.294 -0.361 1.00 73.62 135 ILE A C 1
ATOM 1020 O O . ILE A 1 135 ? -24.829 -13.189 0.260 1.00 73.62 135 ILE A O 1
ATOM 1024 N N . LYS A 1 136 ? -24.745 -11.052 -0.430 1.00 69.56 136 LYS A N 1
ATOM 1025 C CA . LYS A 1 136 ? -25.914 -10.605 0.341 1.00 69.56 136 LYS A CA 1
ATOM 1026 C C . LYS A 1 136 ? -27.236 -11.200 -0.164 1.00 69.56 136 LYS A C 1
ATOM 1028 O O . LYS A 1 136 ? -28.133 -11.441 0.641 1.00 69.56 136 LYS A O 1
ATOM 1033 N N . LYS A 1 137 ? -27.365 -11.441 -1.476 1.00 70.81 137 LYS A N 1
ATOM 1034 C CA . LYS A 1 137 ? -28.578 -11.997 -2.113 1.00 70.81 137 LYS A CA 1
ATOM 1035 C C . LYS A 1 137 ? -28.571 -13.529 -2.223 1.00 70.81 137 LYS A C 1
ATOM 1037 O O . LYS A 1 137 ? -29.622 -14.128 -2.027 1.00 70.81 137 LYS A O 1
ATOM 1042 N N . CYS A 1 138 ? -27.426 -14.161 -2.487 1.00 61.34 138 CYS A N 1
ATOM 1043 C CA . CYS A 1 138 ? -27.292 -15.621 -2.632 1.00 61.34 138 CYS A CA 1
ATOM 1044 C C . CYS A 1 138 ? -26.783 -16.341 -1.371 1.00 61.34 138 CYS A C 1
ATOM 1046 O O . CYS A 1 138 ? -26.658 -17.562 -1.406 1.00 61.34 138 CYS A O 1
ATOM 1048 N N . LYS A 1 139 ? -26.485 -15.637 -0.263 1.00 57.91 139 LYS A N 1
ATOM 1049 C CA . LYS A 1 139 ? -25.962 -16.218 0.999 1.00 57.91 139 LYS A CA 1
ATOM 1050 C C . LYS A 1 139 ? -24.735 -17.134 0.818 1.00 57.91 139 LYS A C 1
ATOM 1052 O O . LYS A 1 139 ? -24.466 -17.997 1.651 1.00 57.91 139 LYS A O 1
ATOM 1057 N N . MET A 1 140 ? -23.962 -16.954 -0.251 1.00 57.53 140 MET A N 1
ATOM 1058 C CA . MET A 1 140 ? -22.743 -17.725 -0.490 1.00 57.53 140 MET A CA 1
ATOM 1059 C C . MET A 1 140 ? -21.597 -17.167 0.357 1.00 57.53 140 MET A C 1
ATOM 1061 O O . MET A 1 140 ? -20.842 -16.314 -0.098 1.00 57.53 140 MET A O 1
ATOM 1065 N N . GLN A 1 141 ? -21.451 -17.674 1.582 1.00 59.44 141 GLN A N 1
ATOM 1066 C CA . GLN A 1 141 ? -20.361 -17.290 2.493 1.00 59.44 141 GLN A CA 1
ATOM 1067 C C . GLN A 1 141 ? -18.974 -17.641 1.943 1.00 59.44 141 GLN A C 1
ATOM 1069 O O . GLN A 1 141 ? -18.000 -16.965 2.251 1.00 59.44 141 GLN A O 1
ATOM 1074 N N . TRP A 1 142 ? -18.885 -18.652 1.072 1.00 66.31 142 TRP A N 1
ATOM 1075 C CA . TRP A 1 142 ? -17.633 -18.982 0.396 1.00 66.31 142 TRP A CA 1
ATOM 1076 C C . TRP A 1 142 ? -17.123 -17.789 -0.416 1.00 66.31 142 TRP A C 1
ATOM 1078 O O . TRP A 1 142 ? -15.950 -17.458 -0.357 1.00 66.31 142 TRP A O 1
ATOM 1088 N N . LEU A 1 143 ? -18.008 -17.052 -1.092 1.00 64.81 143 LEU A N 1
ATOM 1089 C CA . LEU A 1 143 ? -17.596 -15.948 -1.954 1.00 64.81 143 LEU A CA 1
ATOM 1090 C C . LEU A 1 143 ? -17.001 -14.768 -1.171 1.00 64.81 143 LEU A C 1
ATOM 1092 O O . LEU A 1 143 ? -16.248 -14.002 -1.751 1.00 64.81 143 LEU A O 1
ATOM 1096 N N . GLU A 1 144 ? -17.252 -14.642 0.133 1.00 66.19 144 GLU A N 1
ATOM 1097 C CA . GLU A 1 144 ? -16.659 -13.591 0.971 1.00 66.19 144 GLU A CA 1
ATOM 1098 C C . GLU A 1 144 ? -15.139 -13.758 1.115 1.00 66.19 144 GLU A C 1
ATOM 1100 O O . GLU A 1 144 ? -14.390 -12.791 0.984 1.00 66.19 144 GLU A O 1
ATOM 1105 N N . THR A 1 145 ? -14.664 -14.997 1.276 1.00 72.44 145 THR A N 1
ATOM 1106 C CA . THR A 1 145 ? -13.226 -15.295 1.373 1.00 72.44 145 THR A CA 1
ATOM 1107 C C . THR A 1 145 ? -12.514 -15.158 0.023 1.00 72.44 145 THR A C 1
ATOM 1109 O O . THR A 1 145 ? -11.337 -14.807 -0.021 1.00 72.44 145 THR A O 1
ATOM 1112 N N . TYR A 1 146 ? -13.222 -15.390 -1.088 1.00 75.38 146 TYR A N 1
ATOM 1113 C CA . TYR A 1 146 ? -12.645 -15.321 -2.437 1.00 75.38 146 TYR A CA 1
ATOM 1114 C C . TYR A 1 146 ? -12.872 -13.982 -3.143 1.00 75.38 146 TYR A C 1
ATOM 1116 O O . TYR A 1 146 ? -12.165 -13.701 -4.107 1.00 75.38 146 TYR A O 1
ATOM 1124 N N . ALA A 1 147 ? -13.798 -13.135 -2.683 1.00 74.12 147 ALA A N 1
ATOM 1125 C CA . ALA A 1 147 ? -14.148 -11.880 -3.350 1.00 74.12 147 ALA A CA 1
ATOM 1126 C C . ALA A 1 147 ? -12.937 -10.958 -3.520 1.00 74.12 147 ALA A C 1
ATOM 1128 O O . ALA A 1 147 ? -12.746 -10.405 -4.601 1.00 74.12 147 ALA A O 1
ATOM 1129 N N . MET A 1 148 ? -12.083 -10.840 -2.495 1.00 72.38 148 MET A N 1
ATOM 1130 C CA . MET A 1 148 ? -10.855 -10.046 -2.602 1.00 72.38 148 MET A CA 1
ATOM 1131 C C . MET A 1 148 ? -9.919 -10.601 -3.681 1.00 72.38 148 MET A C 1
ATOM 1133 O O . MET A 1 148 ? -9.530 -9.863 -4.586 1.00 72.38 148 MET A O 1
ATOM 1137 N N . SER A 1 149 ? -9.624 -11.901 -3.659 1.00 79.50 149 SER A N 1
ATOM 1138 C CA . SER A 1 149 ? -8.745 -12.539 -4.649 1.00 79.50 149 SER A CA 1
ATOM 1139 C C . SER A 1 149 ? -9.308 -12.461 -6.073 1.00 79.50 149 SER A C 1
ATOM 1141 O O . SER A 1 149 ? -8.573 -12.160 -7.012 1.00 79.50 149 SER A O 1
ATOM 1143 N N . ILE A 1 150 ? -10.617 -12.669 -6.241 1.00 82.38 150 ILE A N 1
ATOM 1144 C CA . ILE A 1 150 ? -11.308 -12.570 -7.534 1.00 82.38 150 ILE A CA 1
ATOM 1145 C C . ILE A 1 150 ? -11.259 -11.132 -8.057 1.00 82.38 150 ILE A C 1
ATOM 1147 O O . ILE A 1 150 ? -10.944 -10.927 -9.228 1.00 82.38 150 ILE A O 1
ATOM 1151 N N . SER A 1 151 ? -11.510 -10.137 -7.199 1.00 81.06 151 SER A N 1
ATOM 1152 C CA . SER A 1 151 ? -11.424 -8.723 -7.586 1.00 81.06 151 SER A CA 1
ATOM 1153 C C . SER A 1 151 ? -10.011 -8.334 -8.024 1.00 81.06 151 SER A C 1
ATOM 1155 O O . SER A 1 151 ? -9.856 -7.648 -9.031 1.00 81.06 151 SER A O 1
ATOM 1157 N N . MET A 1 152 ? -8.978 -8.848 -7.345 1.00 82.19 152 MET A N 1
ATOM 1158 C CA . MET A 1 15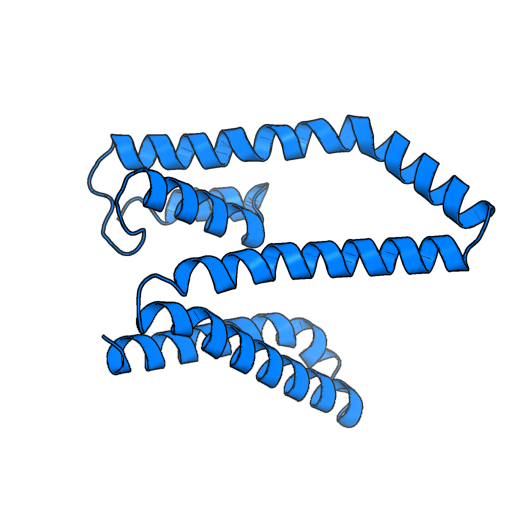2 ? -7.581 -8.599 -7.697 1.00 82.19 152 MET A CA 1
ATOM 1159 C C . MET A 1 152 ? -7.231 -9.188 -9.068 1.00 82.19 152 MET A C 1
ATOM 1161 O O . MET A 1 152 ? -6.659 -8.495 -9.907 1.00 82.19 152 MET A O 1
ATOM 1165 N N . ILE A 1 153 ? -7.607 -10.445 -9.322 1.00 84.06 153 ILE A N 1
ATOM 1166 C CA . ILE A 1 153 ? -7.337 -11.114 -10.603 1.00 84.06 153 ILE A CA 1
ATOM 1167 C C . ILE A 1 153 ? -8.106 -10.428 -11.735 1.00 84.06 153 ILE A C 1
ATOM 1169 O O . ILE A 1 153 ? -7.525 -10.146 -12.780 1.00 84.06 153 ILE A O 1
ATOM 1173 N N . ALA A 1 154 ? -9.385 -10.108 -11.528 1.00 83.31 154 ALA A N 1
ATOM 1174 C CA . ALA A 1 154 ? -10.195 -9.412 -12.524 1.00 83.31 154 ALA A CA 1
ATOM 1175 C C . ALA A 1 154 ? -9.609 -8.034 -12.872 1.00 83.31 154 ALA A C 1
ATOM 1177 O O . ALA A 1 154 ? -9.497 -7.692 -14.049 1.00 83.31 154 ALA A O 1
ATOM 1178 N N . ALA A 1 155 ? -9.172 -7.275 -11.862 1.00 82.69 155 ALA A N 1
ATOM 1179 C CA . ALA A 1 155 ? -8.518 -5.985 -12.048 1.00 82.69 155 ALA A CA 1
ATOM 1180 C C . ALA A 1 155 ? -7.190 -6.113 -12.814 1.00 82.69 155 ALA A C 1
ATOM 1182 O O . ALA A 1 155 ? -6.927 -5.321 -13.717 1.00 82.69 155 ALA A O 1
ATOM 1183 N N . MET A 1 156 ? -6.379 -7.134 -12.513 1.00 81.06 156 MET A N 1
ATOM 1184 C CA . MET A 1 156 ? -5.125 -7.401 -13.227 1.00 81.06 156 MET A CA 1
ATOM 1185 C C . MET A 1 156 ? -5.352 -7.802 -14.686 1.00 81.06 156 MET A C 1
ATOM 1187 O O . MET A 1 156 ? -4.678 -7.281 -15.571 1.00 81.06 156 MET A O 1
ATOM 1191 N N . VAL A 1 157 ? -6.312 -8.690 -14.958 1.00 83.31 157 VAL A N 1
ATOM 1192 C CA . VAL A 1 157 ? -6.664 -9.086 -16.331 1.00 83.31 157 VAL A CA 1
ATOM 1193 C C . VAL A 1 157 ? -7.133 -7.866 -17.121 1.00 83.31 157 VAL A C 1
ATOM 1195 O O . VAL A 1 157 ? -6.677 -7.643 -18.238 1.00 83.31 157 VAL A O 1
ATOM 1198 N N . PHE A 1 158 ? -7.983 -7.033 -16.522 1.00 80.50 158 PHE A N 1
ATOM 1199 C CA . PHE A 1 158 ? -8.455 -5.805 -17.152 1.00 80.50 158 PHE A CA 1
ATOM 1200 C C . PHE A 1 158 ? -7.321 -4.804 -17.422 1.00 80.50 158 PHE A C 1
ATOM 1202 O O . PHE A 1 158 ? -7.266 -4.220 -18.503 1.00 80.50 158 PHE A O 1
ATOM 1209 N N . ALA A 1 159 ? -6.376 -4.656 -16.487 1.00 78.06 159 ALA A N 1
ATOM 1210 C CA . ALA A 1 159 ? -5.188 -3.826 -16.677 1.00 78.06 159 ALA A CA 1
ATOM 1211 C C . ALA A 1 159 ? -4.357 -4.300 -17.880 1.00 78.06 159 ALA A C 1
ATOM 1213 O O . ALA A 1 159 ? -4.016 -3.495 -18.739 1.00 78.06 159 ALA A O 1
ATOM 1214 N N . VAL A 1 160 ? -4.091 -5.606 -17.990 1.00 77.38 160 VAL A N 1
ATOM 1215 C CA . VAL A 1 160 ? -3.323 -6.188 -19.107 1.00 77.38 160 VAL A CA 1
ATOM 1216 C C . VAL A 1 160 ? -4.031 -6.009 -20.449 1.00 77.38 160 VAL A C 1
ATOM 1218 O O . VAL A 1 160 ? -3.355 -5.861 -21.459 1.00 77.38 160 VAL A O 1
ATOM 1221 N N . VAL A 1 161 ? -5.365 -5.993 -20.479 1.00 78.38 161 VAL A N 1
ATOM 1222 C CA . VAL A 1 161 ? -6.136 -5.749 -21.709 1.00 78.38 161 VAL A CA 1
ATOM 1223 C C . VAL A 1 161 ? -6.115 -4.271 -22.111 1.00 78.38 161 VAL A C 1
ATOM 1225 O O . VAL A 1 161 ? -6.040 -3.974 -23.299 1.00 78.38 161 VAL A O 1
ATOM 1228 N N . ILE A 1 162 ? -6.145 -3.340 -21.151 1.00 71.44 162 ILE A N 1
ATOM 1229 C CA . ILE A 1 162 ? -6.115 -1.895 -21.431 1.00 71.44 162 ILE A CA 1
ATOM 1230 C C . ILE A 1 162 ? -4.727 -1.407 -21.848 1.00 71.44 162 ILE A C 1
ATOM 1232 O O . ILE A 1 162 ? -4.632 -0.587 -22.758 1.00 71.44 162 ILE A O 1
ATOM 1236 N N . THR A 1 163 ? -3.659 -1.894 -21.212 1.00 69.25 163 THR A N 1
ATOM 1237 C CA . THR A 1 163 ? -2.282 -1.449 -21.484 1.00 69.25 163 THR A CA 1
ATOM 1238 C C . THR A 1 163 ? -1.899 -1.456 -22.978 1.00 69.25 163 THR A C 1
ATOM 1240 O O . THR A 1 163 ? -1.395 -0.435 -23.433 1.00 69.25 163 THR A O 1
ATOM 1243 N N . PRO A 1 164 ? -2.158 -2.511 -23.780 1.00 63.28 164 PRO A N 1
ATOM 1244 C CA . PRO A 1 164 ? -1.828 -2.537 -25.211 1.00 63.28 164 PRO A CA 1
ATOM 1245 C C . PRO A 1 164 ? -2.800 -1.753 -26.106 1.00 63.28 164 PRO A C 1
ATOM 1247 O O . PRO A 1 164 ? -2.529 -1.588 -27.287 1.00 63.28 164 PRO A O 1
ATOM 1250 N N . ILE A 1 165 ? -3.954 -1.315 -25.592 1.00 57.34 165 ILE A N 1
ATOM 1251 C CA . ILE A 1 165 ? -4.913 -0.483 -26.344 1.00 57.34 165 ILE A CA 1
ATOM 1252 C C . ILE A 1 165 ? -4.536 1.005 -26.238 1.00 57.34 165 ILE A C 1
ATOM 1254 O O . ILE A 1 165 ? -4.969 1.820 -27.050 1.00 57.34 165 ILE A O 1
ATOM 1258 N N . LEU A 1 166 ? -3.745 1.361 -25.222 1.00 52.16 166 LEU A N 1
ATOM 1259 C CA . LEU A 1 166 ? -3.447 2.736 -24.834 1.00 52.16 166 LEU A CA 1
ATOM 1260 C C . LEU A 1 166 ? -1.985 3.166 -25.082 1.00 52.16 166 LEU A C 1
ATOM 1262 O O . LEU A 1 166 ? -1.698 4.361 -24.990 1.00 52.16 166 LEU A O 1
ATOM 1266 N N . VAL A 1 167 ? -1.093 2.206 -25.361 1.00 48.16 167 VAL A N 1
ATOM 1267 C CA . VAL A 1 167 ? 0.326 2.366 -25.746 1.00 48.16 167 VAL A CA 1
ATOM 1268 C C . VAL A 1 167 ? 0.477 2.006 -27.214 1.00 48.16 167 VAL A C 1
ATOM 1270 O O . VAL A 1 167 ? 1.092 2.812 -27.945 1.00 48.16 167 VAL A O 1
#